Protein AF-A0A7T8QT66-F1 (afdb_monomer)

Structure (mmCIF, N/CA/C/O backbone):
data_AF-A0A7T8QT66-F1
#
_entry.id   AF-A0A7T8QT66-F1
#
loop_
_atom_site.group_PDB
_atom_site.id
_atom_site.type_symbol
_atom_site.label_atom_id
_atom_site.label_alt_id
_atom_site.label_comp_id
_atom_site.label_asym_id
_atom_site.label_entity_id
_atom_site.label_seq_id
_atom_site.pdbx_PDB_ins_code
_atom_site.Cartn_x
_atom_site.Cartn_y
_atom_site.Cartn_z
_atom_site.occupancy
_atom_site.B_iso_or_equiv
_atom_site.auth_seq_id
_atom_site.auth_comp_id
_atom_site.auth_asym_id
_atom_site.auth_atom_id
_atom_site.pdbx_PDB_model_num
ATOM 1 N N . THR A 1 1 ? -3.788 9.487 13.591 1.00 92.38 1 THR A N 1
ATOM 2 C CA . THR A 1 1 ? -3.351 8.097 13.349 1.00 92.38 1 THR A CA 1
ATOM 3 C C . THR A 1 1 ? -4.578 7.207 13.356 1.00 92.38 1 THR A C 1
ATOM 5 O O . THR A 1 1 ? -5.652 7.701 13.690 1.00 92.38 1 THR A O 1
ATOM 8 N N . ILE A 1 2 ? -4.452 5.923 13.013 1.00 96.19 2 ILE A N 1
ATOM 9 C CA . ILE A 1 2 ? -5.588 4.990 13.086 1.00 96.19 2 ILE A CA 1
ATOM 10 C C . ILE A 1 2 ? -6.162 4.953 14.514 1.00 96.19 2 ILE A C 1
ATOM 12 O O . ILE A 1 2 ? -7.373 4.994 14.706 1.00 96.19 2 ILE A O 1
ATOM 16 N N . GLU A 1 3 ? -5.304 4.990 15.530 1.00 97.06 3 GLU A N 1
ATOM 17 C CA . GLU A 1 3 ? -5.687 4.984 16.942 1.00 97.06 3 GLU A CA 1
ATOM 18 C C . GLU A 1 3 ? -6.413 6.262 17.367 1.00 97.06 3 GLU A C 1
ATOM 20 O O . GLU A 1 3 ? -7.354 6.194 18.154 1.00 97.06 3 GLU A O 1
ATOM 25 N N . GLU A 1 4 ? -6.007 7.427 16.852 1.00 98.25 4 GLU A N 1
ATOM 26 C CA . GLU A 1 4 ? -6.709 8.691 17.113 1.00 98.25 4 GLU A CA 1
ATOM 27 C C . GLU A 1 4 ? -8.120 8.677 16.517 1.00 98.25 4 GLU A C 1
ATOM 29 O O . GLU A 1 4 ? -9.062 9.130 17.169 1.00 98.25 4 GLU A O 1
ATOM 34 N N . ASP A 1 5 ? -8.281 8.114 15.317 1.00 98.12 5 ASP A N 1
ATOM 35 C CA . ASP A 1 5 ? -9.586 7.984 14.669 1.00 98.12 5 ASP A CA 1
ATOM 36 C C . ASP A 1 5 ? -10.491 7.015 15.441 1.00 98.12 5 ASP A C 1
ATOM 38 O O . ASP A 1 5 ? -11.646 7.341 15.727 1.00 98.12 5 ASP A O 1
ATOM 42 N N . ILE A 1 6 ? -9.952 5.870 15.870 1.00 97.69 6 ILE A N 1
ATOM 43 C CA . ILE A 1 6 ? -10.656 4.916 16.739 1.00 97.69 6 ILE A CA 1
ATOM 44 C C . ILE A 1 6 ? -11.047 5.582 18.068 1.00 97.69 6 ILE A C 1
ATOM 46 O O . ILE A 1 6 ? -12.189 5.455 18.513 1.00 97.69 6 ILE A O 1
ATOM 50 N N . ALA A 1 7 ? -10.137 6.334 18.697 1.00 98.31 7 ALA A N 1
ATOM 51 C CA . ALA A 1 7 ? -10.399 7.038 19.955 1.00 98.31 7 ALA A CA 1
ATOM 52 C C . ALA A 1 7 ? -11.465 8.138 19.811 1.00 98.31 7 ALA A C 1
ATOM 54 O O . ALA A 1 7 ? -12.209 8.405 20.756 1.00 98.31 7 ALA A O 1
ATOM 55 N N . ALA A 1 8 ? -11.569 8.750 18.630 1.00 98.44 8 ALA A N 1
ATOM 56 C CA . ALA A 1 8 ? -12.610 9.714 18.288 1.00 98.44 8 ALA A CA 1
ATOM 57 C C . ALA A 1 8 ? -13.956 9.061 17.902 1.00 98.44 8 ALA A C 1
ATOM 59 O O . ALA A 1 8 ? -14.934 9.774 17.677 1.00 98.44 8 ALA A O 1
ATOM 60 N N . GLY A 1 9 ? -14.034 7.725 17.860 1.00 98.31 9 GLY A N 1
ATOM 61 C CA . GLY A 1 9 ? -15.241 6.974 17.505 1.00 98.31 9 GLY A CA 1
ATOM 62 C C . GLY A 1 9 ? -15.477 6.840 15.998 1.00 98.31 9 GLY A C 1
ATOM 63 O O . GLY A 1 9 ? -16.591 6.511 15.586 1.00 98.31 9 GLY A O 1
ATOM 64 N N . TYR A 1 10 ? -14.460 7.101 15.176 1.00 98.38 10 TYR A N 1
ATOM 65 C CA . TYR A 1 10 ? -14.492 6.824 13.744 1.00 98.38 10 TYR A CA 1
ATOM 66 C C . TYR A 1 10 ? -14.117 5.369 13.452 1.00 98.38 10 TYR A C 1
ATOM 68 O O . TYR A 1 10 ? -13.604 4.646 14.305 1.00 98.38 10 TYR A O 1
ATOM 76 N N . TYR A 1 11 ? -14.387 4.945 12.217 1.00 97.19 11 TYR A N 1
ATOM 77 C CA . TYR A 1 11 ? -14.066 3.608 11.730 1.00 97.19 11 TYR A CA 1
ATOM 78 C C . TYR A 1 11 ? -13.133 3.709 10.516 1.00 97.19 11 TYR A C 1
ATOM 80 O O . TYR A 1 11 ? -13.609 3.892 9.389 1.00 97.19 11 TYR A O 1
ATOM 88 N N . PRO A 1 12 ? -11.806 3.657 10.730 1.00 97.88 12 PRO A N 1
ATOM 89 C CA . PRO A 1 12 ? -10.838 3.495 9.654 1.00 97.88 12 PRO A CA 1
ATOM 90 C C . PRO A 1 12 ? -11.113 2.181 8.931 1.00 97.88 12 PRO A C 1
ATOM 92 O O . PRO A 1 12 ? -11.273 1.149 9.569 1.00 97.88 12 PRO A O 1
ATOM 95 N N . PHE A 1 13 ? -11.202 2.222 7.605 1.00 97.19 13 PHE A N 1
ATOM 96 C CA . PHE A 1 13 ? -11.598 1.045 6.825 1.00 97.19 13 PHE A CA 1
ATOM 97 C C . PHE A 1 13 ? -10.784 0.858 5.546 1.00 97.19 13 PHE A C 1
ATOM 99 O O . PHE A 1 13 ? -10.882 -0.188 4.910 1.00 97.19 13 PHE A O 1
ATOM 106 N N . PHE A 1 14 ? -10.006 1.864 5.138 1.00 98.12 14 PHE A N 1
ATOM 107 C CA . PHE A 1 14 ? -9.277 1.833 3.880 1.00 98.12 14 PHE A CA 1
ATOM 108 C C . PHE A 1 14 ? -7.961 2.610 3.944 1.00 98.12 14 PHE A C 1
ATOM 110 O O . PHE A 1 14 ? -7.925 3.746 4.419 1.00 98.12 14 PHE A O 1
ATOM 117 N N . VAL A 1 15 ? -6.910 2.015 3.385 1.00 97.94 15 VAL A N 1
ATOM 118 C CA . VAL A 1 15 ? -5.606 2.628 3.117 1.00 97.94 15 VAL A CA 1
ATOM 119 C C . VAL A 1 15 ? -5.253 2.384 1.650 1.00 97.94 15 VAL A C 1
ATOM 121 O O . VAL A 1 15 ? -5.344 1.261 1.159 1.00 97.94 15 VAL A O 1
ATOM 124 N N . SER A 1 16 ? -4.831 3.441 0.952 1.00 97.56 16 SER A N 1
ATOM 125 C CA . SER A 1 16 ? -4.277 3.352 -0.402 1.00 97.56 16 SER A CA 1
ATOM 126 C C . SER A 1 16 ? -2.783 3.625 -0.351 1.00 97.56 16 SER A C 1
ATOM 128 O O . SER A 1 16 ? -2.377 4.742 -0.035 1.00 97.56 16 SER A O 1
ATOM 130 N N . THR A 1 17 ? -1.981 2.629 -0.695 1.00 97.06 17 THR A N 1
ATOM 131 C CA . THR A 1 17 ? -0.550 2.783 -0.966 1.00 97.06 17 THR A CA 1
ATOM 132 C C . THR A 1 17 ? -0.320 2.967 -2.458 1.00 97.06 17 THR A C 1
ATOM 134 O O . THR A 1 17 ? -1.176 2.633 -3.276 1.00 97.06 17 THR A O 1
ATOM 137 N N . THR A 1 18 ? 0.829 3.5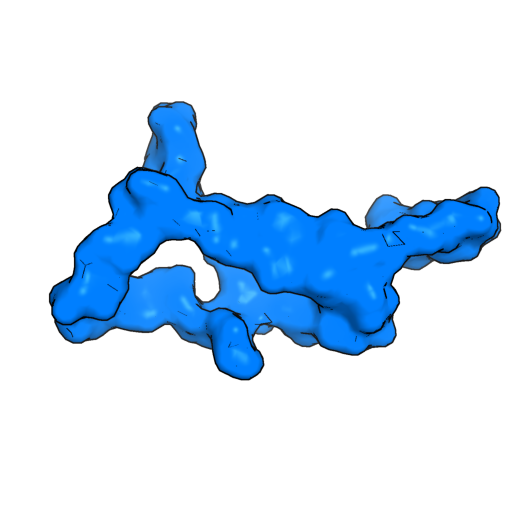22 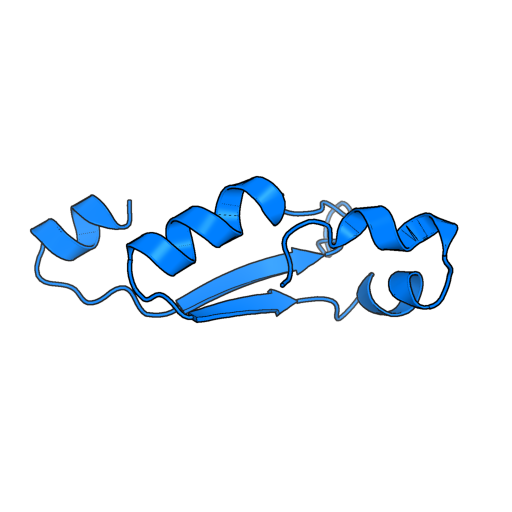-2.826 1.00 97.56 18 THR A N 1
ATOM 138 C CA . THR A 1 18 ? 1.182 3.843 -4.208 1.00 97.56 18 THR A CA 1
ATOM 139 C C . THR A 1 18 ? 2.514 3.207 -4.588 1.00 97.56 18 THR A C 1
ATOM 141 O O . THR A 1 18 ? 3.552 3.470 -3.975 1.00 97.56 18 THR A O 1
ATOM 144 N N . LEU A 1 19 ? 2.507 2.420 -5.662 1.00 95.94 19 LEU A N 1
ATOM 145 C CA . LEU A 1 19 ? 3.710 1.949 -6.342 1.00 95.94 19 LEU A CA 1
ATOM 146 C C . LEU A 1 19 ? 4.021 2.897 -7.499 1.00 95.94 19 LEU A C 1
ATOM 148 O O . LEU A 1 19 ? 3.521 2.751 -8.619 1.00 95.94 19 LEU A O 1
ATOM 152 N N . GLY A 1 20 ? 4.865 3.883 -7.209 1.00 96.44 20 GLY A N 1
ATOM 153 C CA . GLY A 1 20 ? 5.284 4.897 -8.163 1.00 96.44 20 GLY A CA 1
ATOM 154 C C . GLY A 1 20 ? 4.304 6.068 -8.234 1.00 96.44 20 GLY A C 1
ATOM 155 O O . GLY A 1 20 ? 3.450 6.135 -9.116 1.00 96.44 20 GLY A O 1
ATOM 156 N N . THR A 1 21 ? 4.467 7.031 -7.325 1.00 97.94 21 THR A N 1
ATOM 157 C CA . THR A 1 21 ? 3.691 8.280 -7.322 1.00 97.94 21 THR A CA 1
ATOM 158 C C . THR A 1 21 ? 3.919 9.102 -8.588 1.00 97.94 21 THR A C 1
ATOM 160 O O . THR A 1 21 ? 5.004 9.123 -9.167 1.00 97.94 21 THR A O 1
ATOM 163 N N . THR A 1 22 ? 2.915 9.877 -8.994 1.00 97.44 22 THR A N 1
ATOM 164 C CA . THR A 1 22 ? 2.991 10.685 -10.220 1.00 97.44 22 THR A CA 1
ATOM 165 C C . THR A 1 22 ? 4.080 11.762 -10.179 1.00 97.44 22 THR A C 1
ATOM 167 O O . THR A 1 22 ? 4.692 12.055 -11.201 1.00 97.44 22 THR A O 1
ATOM 170 N N . GLY A 1 23 ? 4.322 12.375 -9.015 1.00 97.75 23 GLY A N 1
ATOM 171 C CA . GLY A 1 23 ? 5.236 13.515 -8.904 1.00 97.75 23 GLY A CA 1
ATOM 172 C C . GLY A 1 23 ? 6.713 13.133 -9.001 1.00 97.75 23 GLY A C 1
ATOM 173 O O . GLY A 1 23 ? 7.484 13.815 -9.671 1.00 97.75 23 GLY A O 1
ATOM 174 N N . CYS A 1 24 ? 7.113 12.055 -8.324 1.00 97.38 24 CYS A N 1
ATOM 175 C CA . CYS A 1 24 ? 8.522 11.677 -8.199 1.00 97.38 24 CYS A CA 1
ATOM 176 C C . CYS A 1 24 ? 8.780 10.168 -8.271 1.00 97.38 24 CYS A C 1
ATOM 178 O O . CYS A 1 24 ? 9.897 9.743 -7.990 1.00 97.38 24 CYS A O 1
ATOM 180 N N . CYS A 1 25 ? 7.785 9.366 -8.664 1.00 96.75 25 CYS A N 1
ATOM 181 C CA . CYS A 1 25 ? 7.892 7.908 -8.737 1.00 96.75 25 CYS A CA 1
ATOM 182 C C . CYS A 1 25 ? 8.276 7.275 -7.388 1.00 96.75 25 CYS A C 1
ATOM 184 O O . CYS A 1 25 ? 9.052 6.323 -7.347 1.00 96.75 25 CYS A O 1
ATOM 186 N N . ALA A 1 26 ? 7.756 7.816 -6.282 1.00 97.06 26 ALA A N 1
ATOM 187 C CA . ALA A 1 26 ? 7.984 7.251 -4.953 1.00 97.06 26 ALA A CA 1
ATOM 188 C C . ALA A 1 26 ? 7.181 5.957 -4.754 1.00 97.06 26 ALA 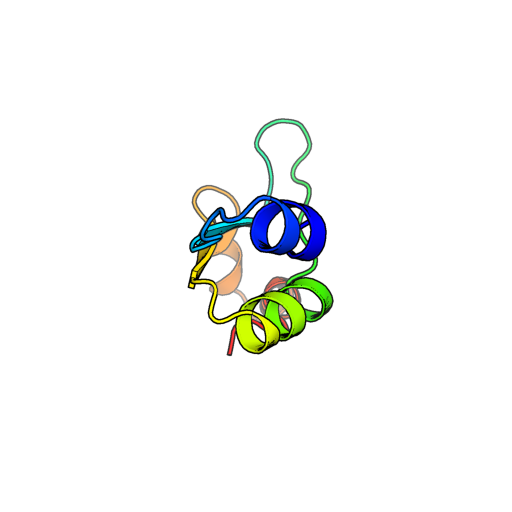A C 1
ATOM 190 O O . ALA A 1 26 ? 6.126 5.783 -5.362 1.00 97.06 26 ALA A O 1
ATOM 191 N N . PHE A 1 27 ? 7.680 5.077 -3.892 1.00 96.06 27 PHE A N 1
ATOM 192 C CA . PHE A 1 27 ? 7.045 3.812 -3.536 1.00 96.06 27 PHE A CA 1
ATOM 193 C C . PHE A 1 27 ? 6.775 3.808 -2.038 1.00 96.06 27 PHE A C 1
ATOM 195 O O . PHE A 1 27 ? 7.696 4.045 -1.253 1.00 96.06 27 PHE A O 1
ATOM 202 N N . ASP A 1 28 ? 5.532 3.538 -1.659 1.00 96.56 28 ASP A N 1
ATOM 203 C CA . ASP A 1 28 ? 5.190 3.299 -0.261 1.00 96.56 28 ASP A CA 1
ATOM 204 C C . ASP A 1 28 ? 5.738 1.940 0.197 1.00 96.56 28 ASP A C 1
ATOM 206 O O . ASP A 1 28 ? 5.826 0.989 -0.584 1.00 96.56 28 ASP A O 1
ATOM 210 N N . ASN A 1 29 ? 6.119 1.842 1.473 1.00 95.06 29 ASN A N 1
ATOM 211 C CA . ASN A 1 29 ? 6.693 0.618 2.023 1.00 95.06 29 ASN A CA 1
ATOM 212 C C . ASN A 1 29 ? 5.591 -0.362 2.451 1.00 95.06 29 ASN A C 1
ATOM 214 O O . ASN A 1 29 ? 5.076 -0.292 3.567 1.00 95.06 29 ASN A O 1
ATOM 218 N N . ILE A 1 30 ? 5.241 -1.287 1.558 1.00 94.38 30 ILE A N 1
ATOM 219 C CA . ILE A 1 30 ? 4.187 -2.278 1.806 1.00 94.38 30 ILE A CA 1
ATOM 220 C C . ILE A 1 30 ? 4.546 -3.217 2.969 1.00 94.38 30 ILE A C 1
ATOM 222 O O . ILE A 1 30 ? 3.668 -3.548 3.760 1.00 94.38 30 ILE A O 1
ATOM 226 N N . GLU A 1 31 ? 5.825 -3.571 3.137 1.00 94.56 31 GLU A N 1
ATOM 227 C CA . GLU A 1 31 ? 6.295 -4.445 4.2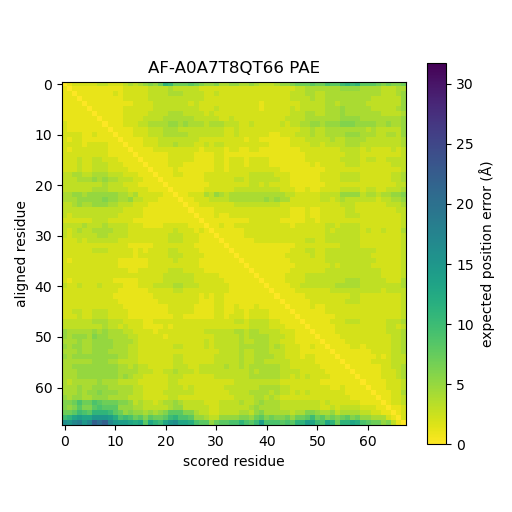25 1.00 94.56 31 GLU A CA 1
ATOM 228 C C . GLU A 1 31 ? 6.067 -3.827 5.617 1.00 94.56 31 GLU A C 1
ATOM 230 O O . GLU A 1 31 ? 5.858 -4.554 6.585 1.00 94.56 31 GLU A O 1
ATOM 235 N N . GLU A 1 32 ? 6.056 -2.495 5.723 1.00 95.19 32 GLU A N 1
ATOM 236 C CA . GLU A 1 32 ? 5.742 -1.785 6.971 1.00 95.19 32 GLU A CA 1
ATOM 237 C C . GLU A 1 32 ? 4.240 -1.511 7.139 1.00 95.19 32 GLU A C 1
ATOM 239 O O . GLU A 1 32 ? 3.723 -1.567 8.253 1.00 95.19 32 GLU A O 1
ATOM 244 N N . ILE A 1 33 ? 3.526 -1.217 6.048 1.00 95.62 33 ILE A N 1
ATOM 245 C CA . ILE A 1 33 ? 2.114 -0.799 6.092 1.00 95.62 33 ILE A CA 1
ATOM 246 C C . ILE A 1 33 ? 1.158 -1.993 6.222 1.00 95.62 33 ILE A C 1
AT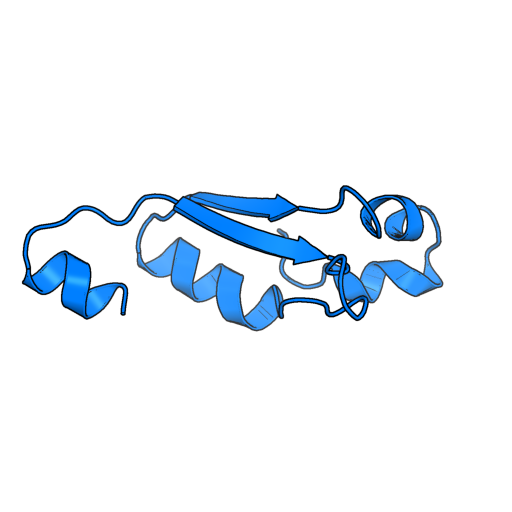OM 248 O O . ILE A 1 33 ? 0.138 -1.877 6.904 1.00 95.62 33 ILE A O 1
ATOM 252 N N . GLY A 1 34 ? 1.476 -3.128 5.592 1.00 94.69 34 GLY A N 1
ATOM 253 C CA . GLY A 1 34 ? 0.665 -4.352 5.613 1.00 94.69 34 GLY A CA 1
ATOM 254 C C . GLY A 1 34 ? 0.267 -4.791 7.026 1.00 94.69 34 GLY A C 1
ATOM 255 O O . GLY A 1 34 ? -0.931 -4.837 7.312 1.00 94.69 34 GLY A O 1
ATOM 256 N N . PRO A 1 35 ? 1.234 -5.005 7.941 1.00 95.69 35 PRO A N 1
ATOM 257 C CA . PRO A 1 35 ? 0.944 -5.424 9.313 1.00 95.69 35 PRO A CA 1
ATOM 258 C C . PRO A 1 35 ? 0.050 -4.449 10.090 1.00 95.69 35 PRO A C 1
ATOM 260 O O . PRO A 1 35 ? -0.784 -4.880 10.877 1.00 95.69 35 PRO A O 1
ATOM 263 N N . ILE A 1 36 ? 0.183 -3.139 9.847 1.00 95.69 36 ILE A N 1
ATOM 264 C CA . ILE A 1 36 ? -0.653 -2.114 10.494 1.00 95.69 36 ILE A CA 1
ATOM 265 C C . ILE A 1 36 ? -2.100 -2.217 9.994 1.00 95.69 36 ILE A C 1
ATOM 267 O O . ILE A 1 36 ? -3.046 -2.109 10.773 1.00 95.69 36 ILE A O 1
ATOM 271 N N . CYS A 1 37 ? -2.290 -2.432 8.690 1.00 95.94 37 CYS A N 1
ATOM 272 C CA . CYS A 1 37 ? -3.626 -2.601 8.121 1.00 95.94 37 CYS A CA 1
ATOM 273 C C . CYS A 1 37 ? -4.292 -3.889 8.625 1.00 95.94 37 CYS A C 1
ATOM 275 O O . CYS A 1 37 ? -5.481 -3.871 8.934 1.00 95.94 37 CYS A O 1
ATOM 277 N N . GLU A 1 38 ? -3.524 -4.974 8.763 1.00 95.31 38 GLU A N 1
ATOM 278 C CA . GLU A 1 38 ? -4.001 -6.241 9.327 1.00 95.31 38 GLU A CA 1
ATOM 279 C C . GLU A 1 38 ? -4.380 -6.105 10.812 1.00 95.31 38 GLU A C 1
ATOM 281 O O . GLU A 1 38 ? -5.454 -6.553 11.210 1.00 95.31 38 GLU A O 1
ATOM 286 N N . GLU A 1 39 ? -3.554 -5.430 11.621 1.00 96.00 39 GLU A N 1
ATOM 287 C CA . GLU A 1 39 ? -3.819 -5.187 13.049 1.00 96.00 39 GLU A CA 1
ATOM 288 C C . GLU A 1 39 ? -5.150 -4.458 13.286 1.00 96.00 39 GLU A C 1
ATOM 290 O O . GLU A 1 39 ? -5.857 -4.738 14.258 1.00 96.00 39 GLU A O 1
ATOM 295 N N . HIS A 1 40 ? -5.506 -3.537 12.391 1.00 96.62 40 HIS A N 1
ATOM 296 C CA . HIS A 1 40 ? -6.678 -2.677 12.536 1.00 96.62 40 HIS A CA 1
ATOM 297 C C . HIS A 1 40 ? -7.883 -3.075 11.668 1.00 96.62 40 HIS A C 1
ATOM 299 O O . HIS A 1 40 ? -8.865 -2.335 11.660 1.00 96.62 40 HIS A O 1
ATOM 305 N N . ASP A 1 41 ? -7.842 -4.220 10.973 1.00 95.88 41 ASP A N 1
ATOM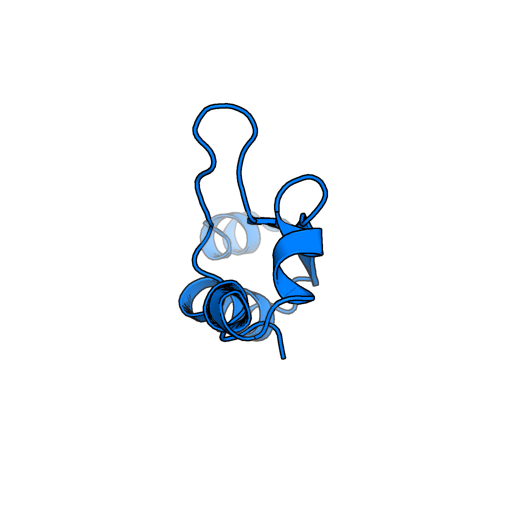 306 C CA . ASP A 1 41 ? -8.903 -4.684 10.055 1.00 95.88 41 ASP A CA 1
ATOM 307 C C . ASP A 1 41 ? -9.246 -3.648 8.961 1.00 95.88 41 ASP A C 1
ATOM 309 O O . ASP A 1 41 ? -10.402 -3.343 8.662 1.00 95.88 41 ASP A O 1
ATOM 313 N N . VAL A 1 42 ? -8.204 -3.054 8.374 1.00 97.56 42 VAL A N 1
ATOM 314 C CA . VAL A 1 42 ? -8.294 -2.003 7.356 1.00 97.56 42 VAL A CA 1
ATOM 315 C C . VAL A 1 42 ? -7.969 -2.578 5.982 1.00 97.56 42 VAL A C 1
ATOM 317 O O . VAL A 1 42 ? -6.941 -3.224 5.787 1.00 97.56 42 VAL A O 1
ATOM 320 N N . TRP A 1 43 ? -8.807 -2.293 4.981 1.00 97.44 43 TRP A N 1
ATOM 321 C CA . TRP A 1 43 ? -8.530 -2.714 3.610 1.00 97.4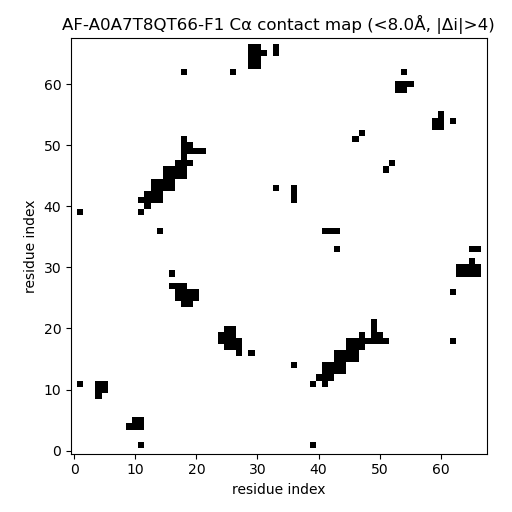4 43 TRP A CA 1
ATOM 322 C C . TRP A 1 43 ? -7.298 -1.993 3.055 1.00 97.44 43 TRP A C 1
ATOM 324 O O . TRP A 1 43 ? -7.309 -0.769 2.903 1.00 97.44 43 TRP A O 1
ATOM 334 N N . LEU A 1 44 ? -6.274 -2.754 2.668 1.00 96.44 44 LEU A N 1
ATOM 335 C CA . LEU A 1 44 ? -5.082 -2.237 2.004 1.00 96.44 44 LEU A CA 1
ATOM 336 C C . LEU A 1 44 ? -5.206 -2.370 0.480 1.00 96.44 44 LEU A C 1
ATOM 338 O O . LEU A 1 44 ? -5.216 -3.468 -0.074 1.00 96.44 44 LEU A O 1
ATOM 342 N N . HIS A 1 45 ? -5.286 -1.239 -0.217 1.00 96.88 45 HIS A N 1
ATOM 343 C CA . HIS A 1 45 ? -5.200 -1.171 -1.673 1.00 96.88 45 HIS A CA 1
ATOM 344 C C . HIS A 1 45 ? -3.813 -0.704 -2.109 1.00 96.88 45 HIS A C 1
ATOM 346 O O . HIS A 1 45 ? -3.325 0.309 -1.619 1.00 96.88 45 HIS A O 1
ATOM 352 N N . ILE A 1 46 ? -3.220 -1.410 -3.071 1.00 95.81 46 ILE A N 1
ATOM 353 C CA . ILE A 1 46 ? -1.938 -1.057 -3.681 1.00 95.81 46 ILE A CA 1
ATOM 354 C C . ILE A 1 46 ? -2.199 -0.488 -5.082 1.00 95.81 46 ILE A C 1
ATOM 356 O O . ILE A 1 46 ? -2.541 -1.230 -6.008 1.00 95.81 46 ILE A O 1
ATOM 360 N N . ASP A 1 47 ? -2.033 0.825 -5.248 1.00 97.19 47 ASP A N 1
ATOM 361 C CA . ASP A 1 47 ? -2.153 1.505 -6.539 1.00 97.19 47 ASP A CA 1
ATOM 362 C C . ASP A 1 47 ? -0.872 1.326 -7.359 1.00 97.19 47 ASP A C 1
ATOM 364 O O . ASP A 1 47 ? 0.149 1.982 -7.143 1.00 97.19 47 ASP A O 1
ATOM 368 N N . GLY A 1 48 ? -0.942 0.415 -8.325 1.00 96.06 48 GLY A N 1
ATOM 369 C CA . GLY A 1 48 ? 0.107 0.154 -9.305 1.00 96.06 48 GLY A CA 1
ATOM 370 C C . GLY A 1 48 ? -0.160 0.758 -10.683 1.00 96.06 48 GLY A C 1
ATOM 371 O O . GLY A 1 48 ? 0.398 0.257 -11.657 1.00 96.06 48 GLY A O 1
ATOM 372 N N . SER A 1 49 ? -1.004 1.787 -10.816 1.00 97.62 49 SER A N 1
ATOM 373 C CA . SER A 1 49 ? -1.419 2.317 -12.130 1.00 97.62 49 SER A CA 1
ATOM 374 C C . SER A 1 49 ? -0.244 2.721 -13.029 1.00 97.62 49 SER A C 1
ATOM 376 O O . SER A 1 49 ? -0.304 2.549 -14.247 1.00 97.62 49 SER A O 1
ATOM 378 N N . TYR A 1 50 ? 0.837 3.235 -12.435 1.00 95.81 50 TYR A N 1
ATOM 379 C CA . TYR A 1 50 ? 2.078 3.558 -13.139 1.00 95.81 50 TYR A CA 1
ATOM 380 C C . TYR A 1 50 ? 3.096 2.406 -13.084 1.00 95.81 50 TYR A C 1
ATOM 382 O O . TYR A 1 50 ? 3.449 1.859 -14.131 1.00 95.81 50 TYR A O 1
ATOM 390 N N . ALA A 1 51 ? 3.572 2.019 -11.893 1.00 96.12 51 ALA A N 1
ATOM 391 C CA . ALA A 1 51 ? 4.694 1.082 -11.776 1.00 96.12 51 ALA A CA 1
ATOM 392 C C . ALA A 1 51 ? 4.292 -0.397 -11.654 1.00 96.12 51 ALA A C 1
ATOM 394 O O . ALA A 1 51 ? 5.162 -1.262 -11.704 1.00 96.12 51 ALA A O 1
ATOM 395 N N . GLY A 1 52 ? 3.003 -0.728 -11.541 1.00 95.06 52 GLY A N 1
ATOM 396 C CA . GLY A 1 52 ? 2.539 -2.109 -11.360 1.00 95.06 52 GLY A CA 1
ATOM 397 C C . GLY A 1 52 ? 2.929 -3.036 -12.514 1.00 95.06 52 GLY A C 1
ATOM 398 O O . GLY A 1 52 ? 3.266 -4.194 -12.292 1.00 95.06 52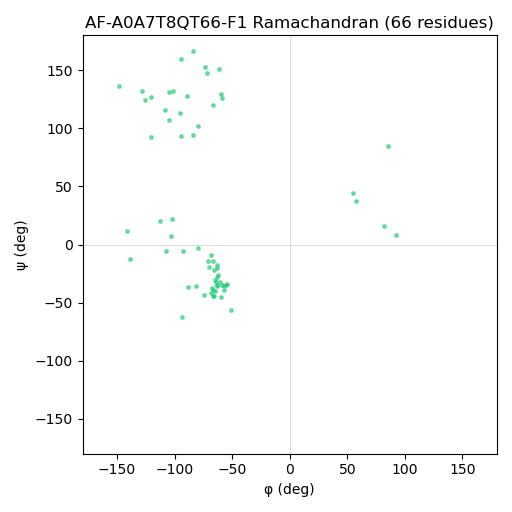 GLY A O 1
ATOM 399 N N . ASN A 1 53 ? 3.004 -2.515 -13.743 1.00 96.25 53 ASN A N 1
ATOM 400 C CA . ASN A 1 53 ? 3.473 -3.289 -14.898 1.00 96.25 53 ASN A CA 1
ATOM 401 C C . ASN A 1 53 ? 4.953 -3.696 -14.798 1.00 96.25 53 ASN A C 1
ATOM 403 O O . ASN A 1 53 ? 5.352 -4.668 -15.437 1.00 96.25 53 ASN A O 1
ATOM 407 N N . ALA A 1 54 ? 5.769 -2.996 -13.999 1.00 95.81 54 ALA A N 1
ATOM 408 C CA . ALA A 1 54 ? 7.170 -3.365 -13.796 1.00 95.81 54 ALA A CA 1
ATOM 409 C C . ALA A 1 54 ? 7.304 -4.752 -13.148 1.00 95.81 54 ALA A C 1
ATOM 411 O O . ALA A 1 54 ? 8.276 -5.453 -13.405 1.00 95.81 54 ALA A O 1
ATOM 412 N N . LEU A 1 55 ? 6.295 -5.186 -12.386 1.00 94.19 55 LEU A N 1
ATOM 413 C CA . LEU A 1 55 ? 6.271 -6.465 -11.668 1.00 94.19 55 LEU A CA 1
ATOM 414 C C . LEU A 1 55 ? 6.193 -7.692 -12.588 1.00 94.19 55 LEU A C 1
ATOM 416 O O . LEU A 1 55 ? 6.359 -8.817 -12.121 1.00 94.19 55 LEU A O 1
ATOM 420 N N . ILE A 1 56 ? 5.972 -7.486 -13.891 1.00 96.69 56 ILE A N 1
ATOM 421 C CA . ILE A 1 56 ? 6.132 -8.527 -14.916 1.00 96.69 56 ILE A CA 1
ATOM 422 C C . ILE A 1 56 ? 7.602 -8.968 -15.003 1.00 96.69 56 ILE A C 1
ATOM 424 O O . ILE A 1 56 ? 7.880 -10.132 -15.295 1.00 96.69 56 ILE A O 1
ATOM 428 N N . CYS A 1 57 ? 8.543 -8.056 -14.750 1.00 97.25 57 CYS A N 1
ATOM 429 C CA . CYS A 1 57 ? 9.966 -8.350 -14.789 1.00 97.25 57 CYS A CA 1
ATOM 430 C C . CYS A 1 57 ? 10.451 -8.824 -13.402 1.00 97.25 57 CYS A C 1
ATOM 432 O O . CYS A 1 57 ? 10.239 -8.115 -12.410 1.00 97.25 57 CYS A O 1
ATOM 434 N N . PRO A 1 58 ? 11.131 -9.983 -13.303 1.00 96.31 58 PRO A N 1
ATOM 435 C CA . PRO A 1 58 ? 11.588 -10.540 -12.026 1.00 96.31 58 PRO A CA 1
ATOM 436 C C . PRO A 1 58 ? 12.442 -9.581 -11.189 1.00 96.31 58 PRO A C 1
ATOM 438 O O . PRO A 1 58 ? 12.354 -9.566 -9.963 1.00 96.31 58 PRO A O 1
ATOM 441 N N . GLU A 1 59 ? 13.246 -8.744 -11.840 1.00 96.44 59 GLU A N 1
ATOM 442 C CA . GLU A 1 59 ? 14.129 -7.777 -11.194 1.00 96.44 59 GLU A CA 1
ATOM 443 C C . GLU A 1 59 ? 13.396 -6.655 -10.453 1.00 96.44 59 GLU A C 1
ATOM 445 O O . GLU A 1 59 ? 14.034 -5.984 -9.653 1.00 96.44 59 GLU A O 1
ATOM 450 N N . PHE A 1 60 ? 12.089 -6.461 -10.669 1.00 95.56 60 PHE A N 1
ATOM 451 C CA . PHE A 1 60 ? 11.282 -5.444 -9.980 1.00 95.56 60 PHE A CA 1
ATOM 452 C C . PHE A 1 60 ? 10.306 -6.023 -8.952 1.00 95.56 60 PHE A C 1
ATOM 454 O O . PHE A 1 60 ? 9.694 -5.263 -8.206 1.00 95.56 60 PHE A O 1
ATOM 461 N N . GLN A 1 61 ? 10.173 -7.350 -8.848 1.00 93.12 61 GLN A N 1
ATOM 462 C CA . GLN A 1 61 ? 9.224 -7.976 -7.914 1.00 93.12 61 GLN A CA 1
ATOM 463 C C . GLN A 1 61 ? 9.539 -7.687 -6.436 1.00 93.12 61 GLN A C 1
ATOM 465 O O . GLN A 1 61 ? 8.660 -7.800 -5.590 1.00 93.12 61 GLN A O 1
ATOM 470 N N . TYR A 1 62 ? 10.757 -7.239 -6.110 1.00 91.88 62 TYR A N 1
ATOM 471 C CA . TYR A 1 62 ? 11.102 -6.802 -4.753 1.00 91.88 62 TYR A CA 1
ATOM 472 C C . TYR A 1 62 ? 10.295 -5.576 -4.282 1.00 91.88 62 TYR A C 1
ATOM 474 O O . TYR A 1 62 ? 10.194 -5.351 -3.079 1.00 91.88 62 TYR A O 1
ATOM 482 N N . LEU A 1 63 ? 9.715 -4.796 -5.204 1.00 91.12 63 LEU A N 1
ATOM 483 C CA . LEU A 1 63 ? 8.935 -3.589 -4.898 1.00 91.12 63 LEU A CA 1
ATOM 484 C C . LEU A 1 63 ? 7.574 -3.884 -4.245 1.00 91.12 63 LEU A C 1
ATOM 486 O O . LEU A 1 63 ? 6.963 -2.970 -3.704 1.00 91.12 63 LEU A O 1
ATOM 490 N N . ILE A 1 64 ? 7.105 -5.134 -4.289 1.00 89.62 64 ILE A N 1
ATOM 491 C CA . ILE A 1 64 ? 5.836 -5.581 -3.679 1.00 89.62 64 ILE A CA 1
ATOM 492 C C . ILE A 1 64 ? 6.035 -6.541 -2.510 1.00 89.62 64 ILE A C 1
ATOM 494 O O . ILE A 1 64 ? 5.133 -7.299 -2.155 1.00 89.62 64 ILE A O 1
ATOM 498 N N . LYS A 1 65 ? 7.224 -6.555 -1.913 1.00 89.44 65 LYS A N 1
ATOM 499 C CA . LYS A 1 65 ? 7.460 -7.375 -0.730 1.00 89.44 65 LYS A CA 1
ATOM 500 C C . LYS A 1 65 ? 6.478 -6.965 0.382 1.00 89.44 65 LYS A C 1
ATOM 502 O O . LYS A 1 65 ? 6.396 -5.786 0.712 1.00 89.44 65 LYS A O 1
ATOM 507 N N . GLY A 1 66 ? 5.732 -7.932 0.921 1.00 82.31 66 GLY A N 1
ATOM 508 C CA . GLY A 1 66 ? 4.686 -7.697 1.930 1.00 82.31 66 GLY A CA 1
ATOM 509 C C . GLY A 1 66 ? 3.269 -7.484 1.380 1.00 82.31 66 GLY A C 1
ATOM 510 O O . GLY A 1 66 ? 2.388 -7.114 2.142 1.00 82.31 66 GLY A O 1
ATOM 511 N N . MET A 1 67 ? 3.037 -7.689 0.077 1.00 79.88 67 MET A N 1
ATOM 512 C CA . MET A 1 67 ? 1.700 -7.607 -0.541 1.00 79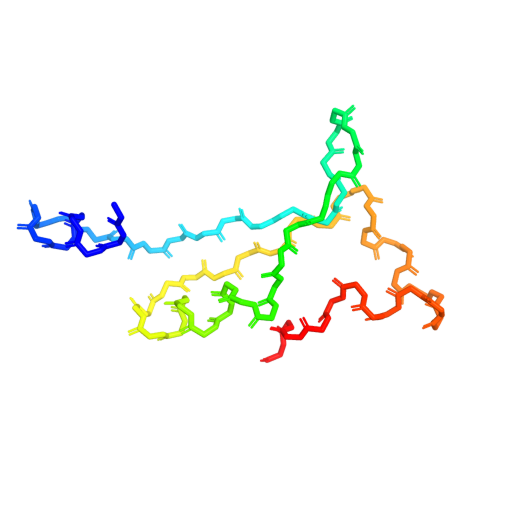.88 67 MET A CA 1
ATOM 513 C C . MET A 1 67 ? 0.743 -8.749 -0.137 1.00 79.88 67 MET A C 1
ATOM 515 O O . MET A 1 67 ? -0.461 -8.631 -0.357 1.00 79.88 67 MET A O 1
ATOM 519 N N . GLU A 1 68 ? 1.280 -9.859 0.362 1.00 68.25 68 GLU A N 1
ATOM 520 C CA . GLU A 1 68 ? 0.573 -11.124 0.606 1.00 68.25 68 GLU A CA 1
ATOM 521 C C . GLU A 1 68 ? 0.058 -11.307 2.033 1.00 68.25 68 GLU A C 1
ATOM 523 O O . GLU A 1 68 ? 0.706 -10.784 2.965 1.00 68.25 68 GLU A O 1
#

pLDDT: mean 95.29, std 4.58, range [68.25, 98.44]

Solvent-accessible surface area (backbone atoms only — not comparable to full-atom values): 4086 Å² total; per-residue (Å²): 102,73,66,56,38,48,74,73,72,48,80,74,53,72,46,79,45,38,37,36,37,91,88,77,55,46,65,55,64,40,61,69,48,41,61,56,26,62,77,61,70,27,47,76,43,77,43,31,90,69,43,44,70,48,52,78,41,77,92,43,46,73,75,54,47,50,77,121

Radius of gyration: 13.65 Å; Cα contacts (8 Å, |Δi|>4): 83; chains: 1; bounding box: 29×25×35 Å

Secondary structure (DSSP, 8-state):
-HHHHHHTT----EEEEEBS-TTT--B--HHHHHHHHHHTT-EEEEE-TTTGGGGGSGGGGGGGTT--

Foldseek 3Di:
DCVVCVVVVHQAAEDEFEQQDPPGGDGDDLLVVLVVCVVRVHDYHYHCVPPVVVCVDVVCVVSCPNVD

Nearest PDB structures (foldseek):
  7eiy-assembly1_A  TM=9.751E-01  e=1.296E-06  Homo sapiens
  8or9-assembly1_A-2  TM=9.478E-01  e=1.051E-06  Homo sapiens
  3vp6-assembly1_B  TM=9.542E-01  e=4.892E-05  Homo sapiens
  2jis-assembly1_A  TM=9.498E-01  e=6.936E-05  Homo sapiens
  2qma-assembly1_B  TM=9.134E-01  e=1.719E-04  Vibrio parahaemolyticus RIMD 2210633

Organism: Caligus rogercresseyi (NCBI:txid217165)

Sequence (68 aa):
TIEEDIAAGYYPFFVSTTLGTTGCCAFDNIEEIGPICEEHDVWLHIDGSYAGNALICPEFQYLIKGME

InterPro domains:
  IPR002129 Pyridoxal phosphate-dependent decarboxylase, major domain [PF00282] (2-68)
  IPR010977 Aromatic-L-amino-acid decarboxylase [PTHR11999] (1-68)
  IPR015421 Pyridoxal phosphate-dependent transferase, major domain [G3DSA:3.40.640.10] (1-68)
  IPR015424 Pyridoxal phosphate-dependent transferase [SSF53383] (2-68)

Mean predicted aligned error: 2.61 Å